Protein AF-A0A7K3QVV7-F1 (afdb_monomer_lite)

Radius of gyration: 24.21 Å; chains: 1; bounding box: 52×36×54 Å

Structure (mmCIF, N/CA/C/O backbone):
data_AF-A0A7K3QVV7-F1
#
_entry.id   AF-A0A7K3QVV7-F1
#
loop_
_atom_site.group_PDB
_atom_site.id
_atom_site.type_symbol
_atom_site.label_atom_id
_atom_site.label_alt_id
_atom_site.label_comp_id
_atom_site.label_asym_id
_atom_site.label_entity_id
_atom_site.label_seq_id
_atom_site.pdbx_PDB_ins_code
_atom_site.Cartn_x
_atom_site.Cartn_y
_atom_site.Cartn_z
_atom_site.occupancy
_atom_site.B_iso_or_equiv
_atom_site.auth_seq_id
_atom_site.auth_comp_id
_atom_site.auth_asym_id
_atom_site.auth_atom_id
_atom_site.pdbx_PDB_model_num
ATOM 1 N N . MET A 1 1 ? -26.744 -14.160 -5.792 1.00 35.59 1 MET A N 1
ATOM 2 C CA . MET A 1 1 ? -26.291 -13.228 -4.738 1.00 35.59 1 MET A CA 1
ATOM 3 C C . MET A 1 1 ? -24.793 -13.045 -4.913 1.00 35.59 1 MET A C 1
ATOM 5 O O . MET A 1 1 ? -24.041 -13.967 -4.635 1.00 35.59 1 MET A O 1
ATOM 9 N N . THR A 1 2 ? -24.375 -11.931 -5.508 1.00 43.38 2 THR A N 1
ATOM 10 C CA . THR A 1 2 ? -22.967 -11.655 -5.826 1.00 43.38 2 THR A CA 1
ATOM 11 C C . THR A 1 2 ? -22.244 -11.321 -4.528 1.00 43.38 2 THR A C 1
ATOM 13 O O . THR A 1 2 ? -22.483 -10.258 -3.960 1.00 43.38 2 THR A O 1
ATOM 16 N N . SER A 1 3 ? -21.425 -12.241 -4.012 1.00 43.44 3 SER A N 1
ATOM 17 C CA . SER A 1 3 ? -20.593 -11.965 -2.838 1.00 43.44 3 SER A CA 1
ATOM 18 C C . SER A 1 3 ? -19.782 -10.691 -3.092 1.00 43.44 3 SER A C 1
ATOM 20 O O . SER A 1 3 ? -19.093 -10.626 -4.116 1.00 43.44 3 SER A O 1
ATOM 22 N N . PRO A 1 4 ? -19.859 -9.676 -2.211 1.00 53.03 4 PRO A N 1
ATOM 23 C CA . PRO A 1 4 ? -19.051 -8.476 -2.339 1.00 53.03 4 PRO A CA 1
ATOM 24 C C . PRO A 1 4 ? -17.587 -8.891 -2.414 1.00 53.03 4 PRO A C 1
ATOM 26 O O . PRO A 1 4 ? -17.088 -9.632 -1.566 1.00 53.03 4 PRO A O 1
ATOM 29 N N . HIS A 1 5 ? -16.922 -8.464 -3.479 1.00 58.00 5 HIS A N 1
ATOM 30 C CA . HIS A 1 5 ? -15.535 -8.800 -3.730 1.00 58.00 5 HIS A CA 1
ATOM 31 C C . HIS A 1 5 ? -14.668 -8.345 -2.531 1.00 58.00 5 HIS A C 1
ATOM 33 O O . HIS A 1 5 ? -14.745 -7.178 -2.132 1.00 58.00 5 HIS A O 1
ATOM 39 N N . PRO A 1 6 ? -13.846 -9.229 -1.932 1.00 62.12 6 PRO A N 1
ATOM 40 C CA . PRO A 1 6 ? -13.182 -8.979 -0.648 1.00 62.12 6 PRO A CA 1
ATOM 41 C C . PRO A 1 6 ? -12.244 -7.761 -0.648 1.00 62.12 6 PRO A C 1
ATOM 43 O O . PRO A 1 6 ? -12.020 -7.164 0.407 1.00 62.12 6 PRO A O 1
ATOM 46 N N . ALA A 1 7 ? -11.733 -7.346 -1.813 1.00 62.38 7 ALA A N 1
ATOM 47 C CA . ALA A 1 7 ? -10.910 -6.144 -1.936 1.00 62.38 7 ALA A CA 1
ATOM 48 C C . ALA A 1 7 ? -11.710 -4.851 -1.682 1.00 62.38 7 ALA A C 1
ATOM 50 O O . ALA A 1 7 ? -11.238 -3.977 -0.958 1.00 62.38 7 ALA A O 1
ATOM 51 N N . THR A 1 8 ? -12.949 -4.752 -2.181 1.00 63.22 8 THR A N 1
ATOM 52 C CA . THR A 1 8 ? -13.814 -3.576 -1.971 1.00 63.22 8 THR A CA 1
ATOM 53 C C . THR A 1 8 ? -14.200 -3.427 -0.499 1.00 63.22 8 THR A C 1
ATOM 55 O O . THR A 1 8 ? -14.200 -2.319 0.042 1.00 63.22 8 THR A O 1
ATOM 58 N N . SER A 1 9 ? -14.464 -4.548 0.180 1.00 80.25 9 SER A N 1
ATOM 59 C CA . SER A 1 9 ? -14.744 -4.566 1.619 1.00 80.25 9 SER A CA 1
ATOM 60 C C . SER A 1 9 ? -13.529 -4.143 2.444 1.00 80.25 9 SER A C 1
ATOM 62 O O . SER A 1 9 ? -13.682 -3.400 3.412 1.00 80.25 9 SER A O 1
ATOM 64 N N . ARG A 1 10 ? -12.316 -4.556 2.051 1.00 87.75 10 ARG A N 1
ATOM 65 C CA . ARG A 1 10 ? -11.087 -4.179 2.757 1.00 87.75 10 ARG A CA 1
ATOM 66 C C . ARG A 1 10 ? -10.798 -2.688 2.658 1.00 87.75 10 ARG A C 1
ATOM 68 O O . ARG A 1 10 ? -10.584 -2.061 3.691 1.00 87.75 10 ARG A O 1
ATOM 75 N N . THR A 1 11 ? -10.829 -2.117 1.456 1.00 89.31 11 THR A N 1
ATOM 76 C CA . THR A 1 11 ? -10.551 -0.686 1.255 1.00 89.31 11 THR A CA 1
ATOM 77 C C . THR A 1 11 ? -11.495 0.182 2.078 1.00 89.31 11 THR A C 1
ATOM 79 O O . THR A 1 11 ? -11.050 1.083 2.785 1.00 89.31 11 THR A O 1
ATOM 82 N N . ARG A 1 12 ? -12.794 -0.144 2.076 1.00 90.38 12 ARG A N 1
ATOM 83 C CA . ARG A 1 12 ? -13.788 0.612 2.842 1.00 90.38 12 ARG A CA 1
ATOM 84 C C . ARG A 1 12 ? -13.589 0.511 4.355 1.00 90.38 12 ARG A C 1
ATOM 86 O O . ARG A 1 12 ? -13.789 1.493 5.060 1.00 90.38 12 ARG A O 1
ATOM 93 N N . VAL A 1 13 ? -13.192 -0.657 4.861 1.00 93.12 13 VAL A N 1
ATOM 94 C CA . VAL A 1 13 ? -12.884 -0.838 6.288 1.00 93.12 13 VAL A CA 1
ATOM 95 C C . VAL A 1 13 ? -11.651 -0.035 6.690 1.00 93.12 13 VAL A C 1
ATOM 97 O O . VAL A 1 13 ? -11.688 0.641 7.712 1.00 93.12 13 VAL A O 1
ATOM 100 N N . LEU A 1 14 ? -10.585 -0.069 5.885 1.00 92.00 14 LEU A N 1
ATOM 101 C CA . LEU A 1 14 ? -9.366 0.699 6.152 1.00 92.00 14 LEU A CA 1
ATOM 102 C C . LEU A 1 14 ? -9.630 2.210 6.147 1.00 92.00 14 LEU A C 1
ATOM 104 O O . LEU A 1 14 ? -9.150 2.900 7.040 1.00 92.00 14 LEU A O 1
ATOM 108 N N . GLN A 1 15 ? -10.451 2.702 5.214 1.00 92.62 15 GLN A N 1
ATOM 109 C CA . GLN A 1 15 ? -10.859 4.106 5.176 1.00 92.62 15 GLN A CA 1
ATOM 110 C C . GLN A 1 15 ? -11.581 4.521 6.470 1.00 92.62 15 GLN A C 1
ATOM 112 O O . GLN A 1 15 ? -11.163 5.468 7.130 1.00 92.62 15 GLN A O 1
ATOM 117 N N . LEU A 1 16 ? -12.610 3.774 6.886 1.00 93.31 16 LEU A N 1
ATOM 118 C CA . LEU A 1 16 ? -13.360 4.088 8.110 1.00 93.31 16 LEU A CA 1
ATOM 119 C C . LEU A 1 16 ? -12.470 4.057 9.365 1.00 93.31 16 LEU A C 1
ATOM 121 O O . LEU A 1 16 ? -12.654 4.859 10.276 1.00 93.31 16 LEU A O 1
ATOM 125 N N . LEU A 1 17 ? -11.500 3.140 9.418 1.00 93.06 17 LEU A N 1
ATOM 126 C CA . LEU A 1 17 ? -10.521 3.087 10.505 1.00 93.06 17 LEU A CA 1
ATOM 127 C C . LEU A 1 17 ? -9.597 4.315 10.500 1.00 93.06 17 LEU A C 1
ATOM 129 O O . LEU A 1 17 ? -9.338 4.865 11.566 1.00 93.06 17 LEU A O 1
ATOM 133 N N . SER A 1 18 ? -9.139 4.768 9.326 1.00 89.25 18 SER A N 1
ATOM 134 C CA . SER A 1 18 ? -8.327 5.991 9.201 1.00 89.25 18 SER A CA 1
ATOM 135 C C . SER A 1 18 ? -9.094 7.272 9.547 1.00 89.25 18 SER A C 1
ATOM 137 O O . SER A 1 18 ? -8.500 8.218 10.050 1.00 89.25 18 SER A O 1
ATOM 139 N N . GLU A 1 19 ? -10.419 7.282 9.362 1.00 93.06 19 GLU A N 1
ATOM 140 C CA . GLU A 1 19 ? -11.323 8.360 9.798 1.00 93.06 19 GLU A CA 1
ATOM 141 C C . GLU A 1 19 ? -11.542 8.370 11.330 1.00 93.06 19 GLU A C 1
ATOM 143 O O . GLU A 1 19 ? -12.232 9.241 11.855 1.00 93.06 19 GLU A O 1
ATOM 148 N N . GLY A 1 20 ? -10.957 7.415 12.066 1.00 92.88 20 GLY A N 1
ATOM 149 C CA . GLY A 1 20 ? -11.012 7.340 13.528 1.00 92.88 20 GLY A CA 1
ATOM 150 C C . GLY A 1 20 ? -12.198 6.548 14.084 1.00 92.88 20 GLY A C 1
ATOM 151 O O . GLY A 1 20 ? -12.417 6.541 15.297 1.00 92.88 20 GLY A O 1
ATOM 152 N N . HIS A 1 21 ? -12.971 5.857 13.240 1.00 94.88 21 HIS A N 1
ATOM 153 C CA . HIS A 1 21 ? -14.066 5.019 13.722 1.00 94.88 21 HIS A CA 1
ATOM 154 C C . HIS A 1 21 ? -13.558 3.800 14.504 1.00 94.88 21 HIS A C 1
ATOM 156 O O . HIS A 1 21 ? -12.572 3.151 14.142 1.00 94.88 21 HIS A O 1
ATOM 162 N N . ALA A 1 22 ? -14.286 3.426 15.560 1.00 94.19 22 ALA A N 1
ATOM 163 C CA . ALA A 1 22 ? -13.966 2.243 16.344 1.00 94.19 22 ALA A CA 1
ATOM 164 C C . ALA A 1 22 ? -14.127 0.962 15.508 1.00 94.19 22 ALA A C 1
ATOM 166 O O . ALA A 1 22 ? -15.123 0.764 14.811 1.00 94.19 22 ALA A O 1
ATOM 167 N N . ALA A 1 23 ? -13.168 0.041 15.632 1.00 91.62 23 ALA A N 1
ATOM 168 C CA . ALA A 1 23 ? -13.142 -1.209 14.867 1.00 91.62 23 ALA A CA 1
ATOM 169 C C . ALA A 1 23 ? -14.430 -2.043 15.006 1.00 91.62 23 ALA A C 1
ATOM 171 O O . ALA A 1 23 ? -14.860 -2.689 14.050 1.00 91.62 23 ALA A O 1
ATOM 172 N N . LEU A 1 24 ? -15.065 -2.004 16.181 1.00 94.69 24 LEU A N 1
ATOM 173 C CA . LEU A 1 24 ? -16.315 -2.714 16.442 1.00 94.69 24 LEU A CA 1
ATOM 174 C C . LEU A 1 24 ? -17.491 -2.130 15.638 1.00 94.69 24 LEU A C 1
ATOM 176 O O . LEU A 1 24 ? -18.291 -2.877 15.076 1.00 94.69 24 LEU A O 1
ATOM 180 N N . ASP A 1 25 ? -17.569 -0.802 15.535 1.00 94.88 25 ASP A N 1
ATOM 181 C CA . ASP A 1 25 ? -18.617 -0.112 14.778 1.00 94.88 25 ASP A CA 1
ATOM 182 C C . ASP A 1 25 ? -18.427 -0.303 13.275 1.00 94.88 25 ASP A C 1
ATOM 184 O O . ASP A 1 25 ? -19.387 -0.558 12.545 1.00 94.88 25 ASP A O 1
ATOM 188 N N . VAL A 1 26 ? -17.173 -0.279 12.815 1.00 94.38 26 VAL A N 1
ATOM 189 C CA . VAL A 1 26 ? -16.822 -0.587 11.424 1.00 94.38 26 VAL A CA 1
ATOM 190 C C . VAL A 1 26 ? -17.215 -2.024 11.063 1.00 94.38 26 VAL A C 1
ATOM 192 O O . VAL A 1 26 ? -17.825 -2.245 10.017 1.00 94.38 26 VAL A O 1
ATOM 195 N N . ALA A 1 27 ? -16.941 -2.992 11.944 1.00 93.38 27 ALA A N 1
ATOM 196 C CA . ALA A 1 27 ? -17.326 -4.393 11.758 1.00 93.38 27 ALA A CA 1
ATOM 197 C C . ALA A 1 27 ? -18.844 -4.554 11.590 1.00 93.38 27 ALA A C 1
ATOM 199 O O . ALA A 1 27 ? -19.300 -5.202 10.646 1.00 93.38 27 ALA A O 1
ATOM 200 N N . ARG A 1 28 ? -19.630 -3.900 12.457 1.00 92.44 28 ARG A N 1
ATOM 201 C CA . ARG A 1 28 ? -21.100 -3.903 12.387 1.00 92.44 28 ARG A CA 1
ATOM 202 C C . ARG A 1 28 ? -21.622 -3.243 11.114 1.00 92.44 28 ARG A C 1
ATOM 204 O O . ARG A 1 28 ? -22.531 -3.777 10.490 1.00 92.44 28 ARG A O 1
ATOM 211 N N . ARG A 1 29 ? -21.046 -2.105 10.716 1.00 90.56 29 ARG A N 1
ATOM 212 C CA . ARG A 1 29 ? -21.473 -1.333 9.538 1.00 90.56 29 ARG A CA 1
ATOM 213 C C . ARG A 1 29 ? -21.212 -2.064 8.223 1.00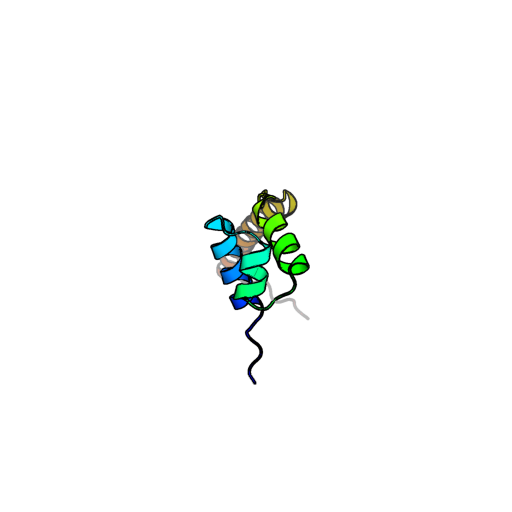 90.56 29 ARG A C 1
ATOM 215 O O . ARG A 1 29 ? -21.986 -1.914 7.283 1.00 90.56 29 ARG A O 1
ATOM 222 N N . VAL A 1 30 ? -20.119 -2.821 8.150 1.00 89.06 30 VAL A N 1
ATOM 223 C CA . VAL A 1 30 ? -19.706 -3.552 6.939 1.00 89.06 30 VAL A CA 1
ATOM 224 C C . VAL A 1 30 ? -20.195 -5.008 6.947 1.00 89.06 30 VAL A C 1
ATOM 226 O O . VAL A 1 30 ? -20.254 -5.635 5.894 1.00 89.06 30 VAL A O 1
ATOM 229 N N . GLY A 1 31 ? -20.591 -5.538 8.107 1.00 89.56 31 GLY A N 1
ATOM 230 C CA . GLY A 1 31 ? -21.111 -6.899 8.243 1.00 89.56 31 GLY A CA 1
ATOM 231 C C . GLY A 1 31 ? -20.021 -7.972 8.221 1.00 89.56 31 GLY A C 1
ATOM 232 O O . GLY A 1 31 ? -20.244 -9.055 7.685 1.00 89.56 31 GLY A O 1
ATOM 233 N N . ILE A 1 32 ? -18.838 -7.682 8.775 1.00 89.12 32 ILE A N 1
ATOM 234 C CA . ILE A 1 32 ? -17.721 -8.638 8.855 1.00 89.12 32 ILE A CA 1
ATOM 235 C C . ILE A 1 32 ? -17.288 -8.883 10.305 1.00 89.12 32 ILE A C 1
ATOM 237 O O . ILE A 1 32 ? -17.538 -8.038 11.167 1.00 89.12 32 ILE A O 1
ATOM 241 N N . PRO A 1 33 ? -16.615 -10.009 10.604 1.00 91.56 33 PRO A N 1
ATOM 242 C CA . PRO A 1 33 ? -16.155 -10.300 11.956 1.00 91.56 33 PRO A CA 1
ATOM 243 C C . PRO A 1 33 ? -15.220 -9.207 12.505 1.00 91.56 33 PRO A C 1
ATOM 245 O O . PRO A 1 33 ? -14.278 -8.805 11.812 1.00 91.56 33 PRO A O 1
ATOM 248 N N . PRO A 1 34 ? -15.392 -8.768 13.769 1.00 91.62 34 PRO A N 1
ATOM 249 C CA . PRO A 1 34 ? -14.506 -7.783 14.392 1.00 91.62 34 PRO A CA 1
ATOM 250 C C . PRO A 1 34 ? -13.034 -8.205 14.380 1.00 91.62 34 PRO A C 1
ATOM 252 O O . PRO A 1 34 ? -12.155 -7.373 14.175 1.00 91.62 34 PRO A O 1
ATOM 255 N N . SER A 1 35 ? -12.750 -9.504 14.524 1.00 93.00 35 SER A N 1
ATOM 256 C CA . SER A 1 35 ? -11.392 -10.061 14.451 1.00 93.00 35 SER A CA 1
ATOM 257 C C . SER A 1 35 ? -10.697 -9.760 13.117 1.00 93.00 35 SER A C 1
ATOM 259 O O . SER A 1 35 ? -9.503 -9.460 13.095 1.00 93.00 35 SER A O 1
ATOM 261 N N . THR A 1 36 ? -11.440 -9.770 12.007 1.00 91.62 36 TH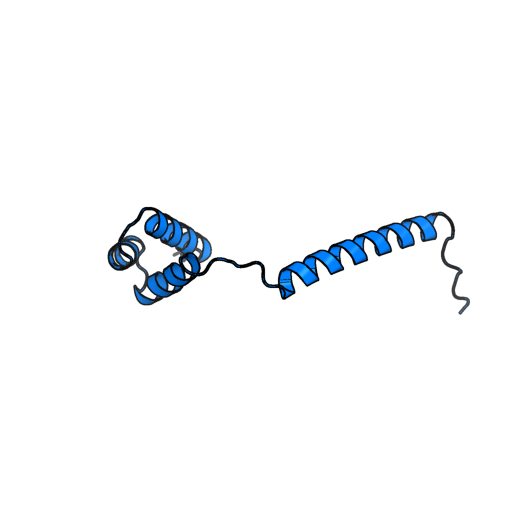R A N 1
ATOM 262 C CA . THR A 1 36 ? -10.932 -9.395 10.681 1.00 91.62 36 THR A CA 1
ATOM 263 C C . THR A 1 36 ? -10.593 -7.908 10.619 1.00 91.62 36 THR A C 1
ATOM 265 O O . THR A 1 36 ? -9.533 -7.548 10.106 1.00 91.62 36 THR A O 1
ATOM 268 N N . VAL A 1 37 ? -11.441 -7.052 11.197 1.00 93.25 37 VAL A N 1
ATOM 269 C CA . VAL A 1 37 ? -11.199 -5.603 11.271 1.00 93.25 37 VAL A CA 1
ATOM 270 C C . VAL A 1 37 ? -9.964 -5.296 12.114 1.00 93.25 37 VAL A C 1
ATOM 272 O O . VAL A 1 37 ? -9.105 -4.543 11.668 1.00 93.25 37 VAL A O 1
ATOM 275 N N . TYR A 1 38 ? -9.808 -5.924 13.284 1.00 92.06 38 TYR A N 1
ATOM 276 C CA . TYR A 1 38 ? -8.607 -5.762 14.113 1.00 92.06 38 TYR A CA 1
ATOM 277 C C . TYR A 1 38 ? -7.332 -6.218 13.393 1.00 92.06 38 TYR A C 1
ATOM 279 O O . TYR A 1 38 ? -6.305 -5.544 13.488 1.00 92.06 38 TYR A O 1
ATOM 287 N N . ARG A 1 39 ? -7.393 -7.319 12.628 1.00 89.31 39 ARG A N 1
ATOM 288 C CA . ARG A 1 39 ? -6.260 -7.782 11.810 1.00 89.31 39 ARG A CA 1
ATOM 289 C C . ARG A 1 39 ? -5.855 -6.746 10.762 1.00 89.31 39 ARG A C 1
ATOM 291 O O . ARG A 1 39 ? -4.668 -6.525 10.558 1.00 89.31 39 ARG A O 1
ATOM 298 N N . TRP A 1 40 ? -6.821 -6.122 10.094 1.00 90.25 40 TRP A N 1
ATOM 299 C CA . TRP A 1 40 ? -6.552 -5.079 9.100 1.00 90.25 40 TRP A CA 1
ATOM 300 C C . TRP A 1 40 ? -6.129 -3.750 9.723 1.00 90.25 40 TRP A C 1
ATOM 302 O O . TRP A 1 40 ? -5.266 -3.078 9.167 1.00 90.25 40 TRP A O 1
ATOM 312 N N . ARG A 1 41 ? -6.650 -3.395 10.900 1.00 90.69 41 ARG A N 1
ATOM 313 C CA . ARG A 1 41 ? -6.170 -2.231 11.653 1.00 90.69 41 ARG A CA 1
ATOM 314 C C . ARG A 1 41 ? -4.683 -2.363 11.975 1.00 90.69 41 ARG A C 1
ATOM 316 O O . ARG A 1 41 ? -3.932 -1.431 11.741 1.00 90.69 41 ARG A O 1
ATOM 323 N N . ARG A 1 42 ? -4.239 -3.559 12.373 1.00 85.56 42 ARG A N 1
ATOM 324 C CA . ARG A 1 42 ? -2.818 -3.830 12.626 1.00 85.56 42 ARG A CA 1
ATOM 325 C C . ARG A 1 42 ? -1.930 -3.566 11.405 1.00 85.56 42 ARG A C 1
ATOM 327 O O . ARG A 1 42 ? -0.792 -3.154 11.577 1.00 85.56 42 ARG A O 1
ATOM 334 N N . SER A 1 43 ? -2.437 -3.765 10.184 1.00 81.00 43 SER A N 1
ATOM 335 C CA . SER A 1 43 ? -1.701 -3.404 8.960 1.00 81.00 43 SER A CA 1
ATOM 336 C C . SER A 1 43 ? -1.663 -1.900 8.655 1.00 81.00 43 SER A C 1
ATOM 338 O O . SER A 1 43 ? -0.921 -1.516 7.767 1.00 81.00 43 SER A O 1
ATOM 340 N N . LEU A 1 44 ? -2.446 -1.062 9.346 1.00 82.12 44 LEU A N 1
ATOM 341 C CA . LEU A 1 44 ? -2.292 0.402 9.326 1.00 82.12 44 LEU A CA 1
ATOM 342 C C . LEU A 1 44 ? -1.260 0.861 10.361 1.00 82.12 44 LEU A C 1
ATOM 344 O O . LEU A 1 44 ? -0.510 1.795 10.109 1.00 82.12 44 LEU A O 1
ATOM 348 N N . ASP A 1 45 ? -1.229 0.188 11.515 1.00 78.00 45 ASP A N 1
ATOM 349 C CA . ASP A 1 45 ? -0.296 0.489 12.608 1.00 78.00 45 ASP A CA 1
ATOM 350 C C . ASP A 1 45 ? 1.140 0.038 12.295 1.00 78.00 45 ASP A C 1
ATOM 352 O O . ASP A 1 45 ? 2.100 0.533 12.880 1.00 78.00 45 ASP A O 1
ATOM 356 N N . THR A 1 46 ? 1.287 -0.933 11.389 1.00 71.75 46 THR A N 1
ATOM 357 C CA . THR A 1 46 ? 2.591 -1.351 10.878 1.00 71.75 46 THR A CA 1
ATOM 358 C C . THR A 1 46 ? 2.830 -0.553 9.604 1.00 71.75 46 THR A C 1
ATOM 360 O O . THR A 1 46 ? 2.098 -0.789 8.639 1.00 71.75 46 THR A O 1
ATOM 363 N N . PRO A 1 47 ? 3.788 0.390 9.564 1.00 60.53 47 PRO A N 1
ATOM 364 C CA . PRO A 1 47 ? 4.176 0.974 8.292 1.00 60.53 47 PRO A CA 1
ATOM 365 C C . PRO A 1 47 ? 4.533 -0.170 7.334 1.00 60.53 47 PRO A C 1
ATOM 367 O O . PRO A 1 47 ? 5.141 -1.159 7.755 1.00 60.53 47 PRO A O 1
ATOM 370 N N . ASP A 1 48 ? 4.123 -0.057 6.065 1.00 63.78 48 ASP A N 1
ATOM 371 C CA . ASP A 1 48 ? 4.714 -0.838 4.970 1.00 63.78 48 ASP A CA 1
ATOM 372 C C . ASP A 1 48 ? 6.159 -0.343 4.856 1.00 63.78 48 ASP A C 1
ATOM 374 O O . ASP A 1 48 ? 6.489 0.469 3.996 1.00 63.78 48 ASP A O 1
ATOM 378 N N . GLU A 1 49 ? 6.993 -0.698 5.837 1.00 60.09 49 GLU A N 1
ATOM 379 C CA . GLU A 1 49 ? 8.411 -0.409 5.783 1.00 60.09 49 GLU A CA 1
ATOM 380 C C . GLU A 1 49 ? 8.920 -1.061 4.505 1.00 60.09 49 GLU A C 1
ATOM 382 O O . GLU A 1 49 ? 8.585 -2.230 4.250 1.00 60.09 49 GLU A O 1
ATOM 387 N N . PRO A 1 50 ? 9.678 -0.319 3.681 1.00 59.94 50 PRO A N 1
ATOM 388 C CA . PRO A 1 50 ? 10.286 -0.895 2.503 1.00 59.94 50 PRO A CA 1
ATOM 389 C C . PRO A 1 50 ? 11.089 -2.102 2.969 1.00 59.94 50 PRO A C 1
ATOM 391 O O . PRO A 1 50 ? 12.057 -2.004 3.723 1.00 59.94 50 PRO A O 1
ATOM 394 N N . SER A 1 51 ? 10.593 -3.288 2.620 1.00 75.38 51 SER A N 1
ATOM 395 C CA . SER A 1 51 ? 11.299 -4.504 2.967 1.00 75.38 51 SER A CA 1
ATOM 396 C C . SER A 1 51 ? 12.629 -4.438 2.223 1.00 75.38 51 SER A C 1
ATOM 398 O O . SER A 1 51 ? 12.599 -4.257 1.005 1.00 75.38 51 SER A O 1
ATOM 400 N N . PRO A 1 52 ? 13.782 -4.653 2.877 1.00 83.62 52 PRO A N 1
ATOM 401 C CA . PRO A 1 52 ? 15.066 -4.678 2.176 1.00 83.62 52 PRO A CA 1
ATOM 402 C C . PRO A 1 52 ? 15.073 -5.709 1.035 1.00 83.62 52 PRO A C 1
ATOM 404 O O . PRO A 1 52 ? 15.785 -5.553 0.048 1.00 83.62 52 PRO A O 1
ATOM 407 N N . ALA A 1 53 ? 14.224 -6.741 1.125 1.00 83.25 53 ALA A N 1
ATOM 408 C CA . ALA A 1 53 ? 13.983 -7.671 0.029 1.00 83.25 53 ALA A CA 1
ATOM 409 C C . ALA A 1 53 ? 13.259 -7.019 -1.164 1.00 83.25 53 ALA A C 1
ATOM 411 O O . ALA A 1 53 ? 13.613 -7.291 -2.305 1.00 83.25 53 ALA A O 1
ATOM 412 N N . ARG A 1 54 ? 12.262 -6.159 -0.921 1.00 83.38 54 ARG A N 1
ATOM 413 C CA . ARG A 1 54 ? 11.526 -5.433 -1.967 1.00 83.38 54 ARG A CA 1
ATOM 414 C C . ARG A 1 54 ? 12.421 -4.419 -2.674 1.00 83.38 54 ARG A C 1
ATOM 416 O O . ARG A 1 54 ? 12.411 -4.382 -3.900 1.00 83.38 54 ARG A O 1
ATOM 423 N N . ASP A 1 55 ? 13.217 -3.670 -1.918 1.00 89.00 55 ASP A N 1
ATOM 424 C CA . ASP A 1 55 ? 14.160 -2.698 -2.483 1.00 89.00 55 ASP A CA 1
ATOM 425 C C . ASP A 1 55 ? 15.209 -3.400 -3.347 1.00 89.00 55 ASP A C 1
ATOM 427 O O . ASP A 1 55 ? 15.454 -3.005 -4.486 1.00 89.00 55 ASP A O 1
ATOM 431 N N . ARG A 1 56 ? 15.761 -4.517 -2.853 1.00 94.25 56 ARG A N 1
ATOM 432 C CA . ARG A 1 56 ? 16.727 -5.311 -3.616 1.00 94.25 56 ARG A CA 1
ATOM 433 C C . ARG A 1 56 ? 16.123 -5.911 -4.884 1.00 94.25 56 ARG A C 1
ATOM 435 O O . ARG A 1 56 ? 16.804 -5.980 -5.902 1.00 94.25 56 ARG A O 1
ATOM 442 N N . VAL A 1 57 ? 14.863 -6.346 -4.846 1.00 95.25 57 VAL A N 1
ATOM 443 C CA . VAL A 1 57 ? 14.158 -6.817 -6.049 1.00 95.25 57 VAL A CA 1
ATOM 444 C C . VAL A 1 57 ? 14.020 -5.686 -7.064 1.00 95.25 57 VAL A C 1
ATOM 446 O O . VAL A 1 57 ? 14.352 -5.891 -8.226 1.00 95.25 57 VAL A O 1
ATOM 449 N N . GLN A 1 58 ? 13.609 -4.491 -6.636 1.00 94.19 58 GLN A N 1
ATOM 450 C CA . GLN A 1 58 ? 13.453 -3.346 -7.534 1.00 94.19 58 GLN A CA 1
ATOM 451 C C . GLN A 1 58 ? 14.781 -2.933 -8.189 1.00 94.19 58 GLN A C 1
ATOM 453 O O . GLN A 1 58 ? 14.823 -2.639 -9.383 1.00 94.19 58 GLN A O 1
ATOM 458 N N . GLU A 1 59 ? 15.869 -2.932 -7.421 1.00 96.50 59 GLU A N 1
ATOM 459 C CA . GLU A 1 59 ? 17.216 -2.659 -7.924 1.00 96.50 59 GLU A CA 1
ATOM 460 C C . GLU A 1 59 ? 17.636 -3.684 -8.988 1.00 96.50 59 GLU A C 1
ATOM 462 O O . GLU A 1 59 ? 18.021 -3.314 -10.098 1.00 96.50 59 GLU A O 1
ATOM 467 N N . LEU A 1 60 ? 17.484 -4.976 -8.686 1.00 97.81 60 LEU A N 1
ATOM 468 C CA . LEU A 1 60 ? 17.818 -6.059 -9.613 1.00 97.81 60 LEU A CA 1
ATOM 469 C C . LEU A 1 60 ? 16.960 -6.020 -10.884 1.00 97.81 60 LEU A C 1
ATOM 471 O O . LEU A 1 60 ? 17.459 -6.269 -11.980 1.00 97.81 60 LEU A O 1
ATOM 475 N N . GLU A 1 61 ? 15.675 -5.690 -10.768 1.00 98.38 61 GLU A N 1
ATOM 476 C CA . GLU A 1 61 ? 14.789 -5.518 -11.920 1.00 98.38 61 GLU A CA 1
ATOM 477 C C . GLU A 1 61 ? 15.252 -4.368 -12.826 1.00 98.38 61 GLU A C 1
ATOM 479 O O . GLU A 1 61 ? 15.208 -4.492 -14.054 1.00 98.38 61 GLU A O 1
ATOM 484 N N . ALA A 1 62 ? 15.749 -3.272 -12.244 1.00 98.06 62 ALA A N 1
ATOM 485 C CA . ALA A 1 62 ? 16.307 -2.153 -12.997 1.00 98.06 62 ALA A CA 1
ATOM 486 C C . ALA A 1 62 ? 17.617 -2.529 -13.712 1.00 98.06 62 ALA A C 1
ATOM 488 O O . ALA A 1 62 ? 17.787 -2.201 -14.891 1.00 98.06 62 ALA A O 1
ATOM 489 N N . GLU A 1 63 ? 18.513 -3.260 -13.040 1.00 98.12 63 GLU A N 1
ATOM 490 C CA . GLU A 1 63 ? 19.746 -3.789 -13.640 1.00 98.12 63 GLU A CA 1
ATOM 491 C C . GLU A 1 63 ? 19.442 -4.730 -14.817 1.00 98.12 63 GLU A C 1
ATOM 493 O O . GLU A 1 63 ? 19.983 -4.565 -15.914 1.00 98.12 63 GLU A O 1
ATOM 498 N N . LEU A 1 64 ? 18.517 -5.679 -14.634 1.00 9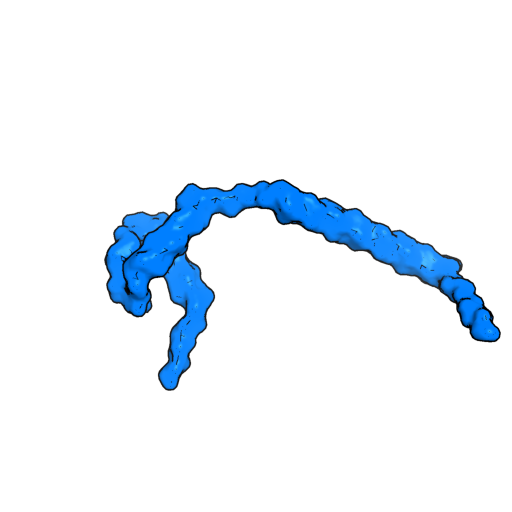8.44 64 LEU A N 1
ATOM 499 C CA . LEU A 1 64 ? 18.110 -6.612 -15.687 1.00 98.44 64 LEU A CA 1
ATOM 500 C C . LEU A 1 64 ? 17.498 -5.896 -16.890 1.00 98.44 64 LEU A C 1
ATOM 502 O O . LEU A 1 64 ? 17.772 -6.266 -18.034 1.00 98.44 64 LEU A O 1
ATOM 506 N N . LEU A 1 65 ? 16.687 -4.863 -16.656 1.00 98.31 65 LEU A N 1
ATOM 507 C CA . LEU A 1 65 ? 16.097 -4.073 -17.731 1.00 98.31 65 LEU A CA 1
ATOM 508 C C . LEU A 1 65 ? 17.172 -3.358 -18.556 1.00 98.31 65 LEU A C 1
ATOM 510 O O . LEU A 1 65 ? 17.074 -3.319 -19.784 1.00 98.31 65 LEU A O 1
ATOM 514 N N . LEU A 1 66 ? 18.202 -2.817 -17.899 1.00 97.94 66 LEU A N 1
ATOM 515 C CA . LEU A 1 66 ? 19.332 -2.193 -18.581 1.00 97.94 66 LEU A CA 1
ATOM 516 C C . LEU A 1 66 ? 20.101 -3.219 -19.415 1.00 97.94 66 LEU A C 1
ATOM 518 O O . LEU A 1 66 ? 20.333 -2.989 -20.600 1.00 97.94 66 LEU A O 1
ATOM 522 N N . HIS A 1 67 ? 20.452 -4.364 -18.829 1.00 97.31 67 HIS A N 1
ATOM 523 C CA . HIS A 1 67 ? 21.163 -5.422 -19.544 1.00 97.31 67 HIS A CA 1
ATOM 524 C C . HIS A 1 67 ? 20.386 -5.922 -20.753 1.00 97.31 67 HIS A C 1
ATOM 526 O O . HIS A 1 67 ? 20.964 -6.067 -21.828 1.00 97.31 67 HIS A O 1
ATOM 532 N N . ARG A 1 68 ? 19.075 -6.119 -20.606 1.00 97.62 68 ARG A N 1
ATOM 533 C CA . ARG A 1 68 ? 18.217 -6.534 -21.712 1.00 97.62 68 ARG A CA 1
ATOM 534 C C . ARG A 1 68 ? 18.250 -5.527 -22.858 1.00 97.62 68 ARG A C 1
ATOM 536 O O . ARG A 1 68 ? 18.501 -5.924 -23.985 1.00 97.62 68 ARG A O 1
ATOM 543 N N . ARG A 1 69 ? 18.102 -4.230 -22.568 1.00 96.94 69 ARG A N 1
ATOM 544 C CA . ARG A 1 69 ? 18.190 -3.174 -23.593 1.00 96.94 69 ARG A CA 1
ATOM 545 C C . ARG A 1 69 ? 19.541 -3.162 -24.301 1.00 96.94 69 ARG A C 1
ATOM 547 O O . ARG A 1 69 ? 19.591 -2.980 -25.511 1.00 96.94 69 ARG A O 1
ATOM 554 N N . THR A 1 70 ? 20.628 -3.357 -23.558 1.00 96.06 70 THR A N 1
ATOM 555 C CA . THR A 1 70 ? 21.974 -3.431 -24.136 1.00 96.06 70 THR A CA 1
ATOM 556 C C . THR A 1 70 ? 22.131 -4.651 -25.041 1.00 96.06 70 THR A C 1
ATOM 558 O O . THR A 1 70 ? 22.702 -4.532 -26.119 1.00 96.06 70 THR A O 1
ATOM 561 N N . ILE A 1 71 ? 21.619 -5.815 -24.629 1.00 94.75 71 ILE A N 1
ATOM 562 C CA . ILE A 1 71 ? 21.644 -7.042 -25.437 1.00 94.75 71 ILE A CA 1
ATOM 563 C C . ILE A 1 71 ? 20.803 -6.874 -26.701 1.00 94.75 71 ILE A C 1
ATOM 565 O O . ILE A 1 71 ? 21.252 -7.273 -27.772 1.00 94.75 71 ILE A O 1
ATOM 569 N N . ASP A 1 72 ? 19.622 -6.268 -26.592 1.00 94.50 72 ASP A N 1
ATOM 570 C CA . ASP A 1 72 ? 18.746 -6.005 -27.734 1.00 94.50 72 ASP A CA 1
ATOM 571 C C . ASP A 1 72 ? 19.463 -5.085 -28.738 1.00 94.50 72 ASP A C 1
ATOM 573 O O . ASP A 1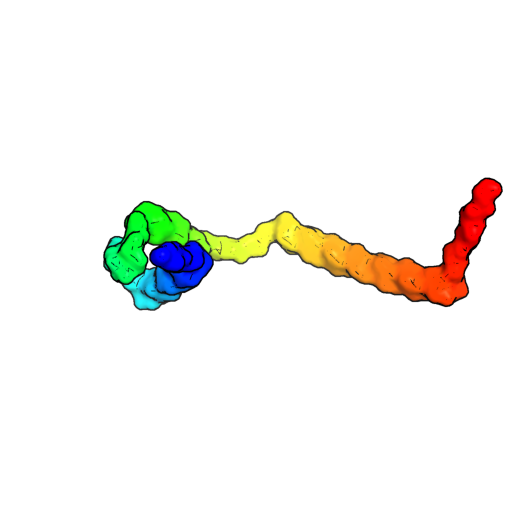 72 ? 19.609 -5.434 -29.907 1.00 94.50 72 ASP A O 1
ATOM 577 N N . ALA A 1 73 ? 20.049 -3.982 -28.260 1.00 92.50 73 ALA A N 1
ATOM 578 C CA . ALA A 1 73 ? 20.828 -3.071 -29.099 1.00 92.50 73 ALA A CA 1
ATOM 579 C C . ALA A 1 73 ? 22.066 -3.738 -29.727 1.00 92.50 73 ALA A C 1
ATOM 581 O O . ALA A 1 73 ? 22.412 -3.462 -30.875 1.00 92.50 73 ALA A O 1
ATOM 582 N N . LEU A 1 74 ? 22.745 -4.624 -28.991 1.00 92.06 74 LEU A N 1
ATOM 583 C CA . LEU A 1 74 ? 23.865 -5.393 -29.528 1.00 92.06 74 LEU A CA 1
ATOM 584 C C . LEU A 1 74 ? 23.395 -6.378 -30.601 1.00 92.06 74 LEU A C 1
ATOM 586 O O . LEU A 1 74 ? 24.075 -6.527 -31.608 1.00 92.06 74 LEU A O 1
ATOM 590 N N . SER A 1 75 ? 22.244 -7.018 -30.402 1.00 88.19 75 SER A N 1
ATOM 591 C CA . SER A 1 75 ? 21.665 -7.973 -31.352 1.00 88.19 75 SER A CA 1
ATOM 592 C C . SER A 1 75 ? 21.238 -7.298 -32.658 1.00 88.19 75 SER A C 1
ATOM 594 O O . SER A 1 75 ? 21.363 -7.906 -33.717 1.00 88.19 75 SER A O 1
ATOM 596 N N . ASP A 1 76 ? 20.803 -6.036 -32.603 1.00 87.88 76 ASP A N 1
ATOM 597 C CA . ASP A 1 76 ? 20.483 -5.241 -33.796 1.00 87.88 76 ASP A CA 1
ATOM 598 C C . ASP A 1 76 ? 21.725 -4.956 -34.657 1.00 87.88 76 ASP A C 1
ATOM 600 O O . ASP A 1 76 ? 21.670 -5.006 -35.887 1.00 87.88 76 ASP A O 1
ATOM 604 N N . VAL A 1 77 ? 22.863 -4.657 -34.022 1.00 88.69 77 VAL A N 1
ATOM 605 C CA . VAL A 1 77 ? 24.128 -4.353 -34.720 1.00 88.69 77 VAL A CA 1
ATOM 606 C C . VAL A 1 77 ? 24.871 -5.629 -35.119 1.00 88.69 77 VAL A C 1
ATOM 608 O O . VAL A 1 77 ? 25.541 -5.682 -36.151 1.00 88.69 77 VAL A O 1
ATOM 611 N N . MET A 1 78 ? 24.772 -6.657 -34.287 1.00 83.44 78 MET A N 1
ATOM 612 C CA . MET A 1 78 ? 25.429 -7.943 -34.439 1.00 83.44 78 MET A CA 1
ATOM 613 C C . MET A 1 78 ? 24.374 -9.039 -34.310 1.00 83.44 78 MET A C 1
ATOM 615 O O . MET A 1 78 ? 24.194 -9.584 -33.216 1.00 83.44 78 MET A O 1
ATOM 619 N N . PRO A 1 79 ? 23.688 -9.387 -35.414 1.00 76.94 79 PRO A N 1
ATOM 620 C CA . PRO A 1 79 ? 22.746 -10.488 -35.385 1.00 76.94 79 PRO A CA 1
ATOM 621 C C . PRO A 1 79 ? 23.469 -11.751 -34.900 1.00 76.94 79 PRO A C 1
ATOM 623 O O . PRO A 1 79 ? 24.631 -11.985 -35.268 1.00 76.94 79 PRO A O 1
ATOM 626 N N . PRO A 1 80 ? 22.823 -12.548 -34.036 1.00 77.06 80 PRO A N 1
ATOM 627 C CA . PRO A 1 80 ? 23.448 -13.725 -33.463 1.00 77.06 80 PRO A CA 1
ATOM 628 C C . PRO A 1 80 ? 23.920 -14.649 -34.584 1.00 77.06 80 PRO A C 1
ATOM 630 O O . PRO A 1 80 ? 23.218 -14.861 -35.572 1.00 77.06 80 PRO A O 1
ATOM 633 N N . LYS A 1 81 ? 25.128 -15.200 -34.432 1.00 75.12 81 LYS A N 1
ATOM 634 C CA . LYS A 1 81 ? 25.631 -16.205 -35.369 1.00 75.12 81 LYS A CA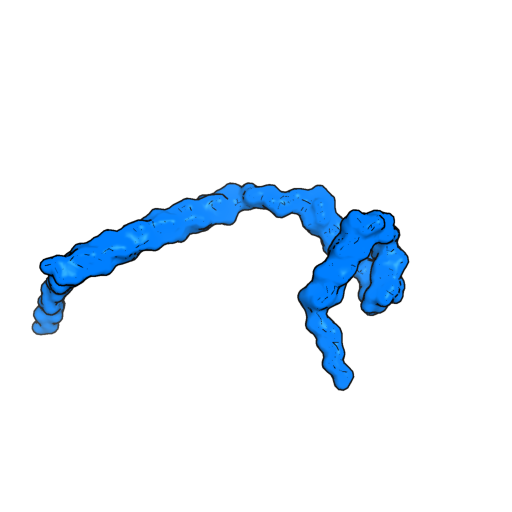 1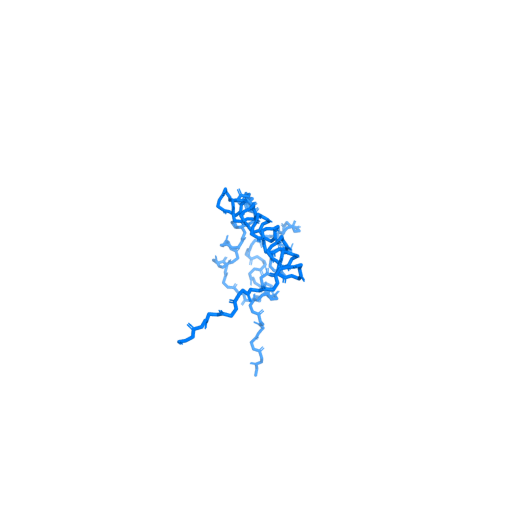
ATOM 635 C C . LYS A 1 81 ? 24.642 -17.366 -35.412 1.00 75.12 81 LYS A C 1
ATOM 637 O O . LYS A 1 81 ? 24.329 -17.918 -34.356 1.00 75.12 81 LYS A O 1
ATOM 642 N N . ASP A 1 82 ? 24.220 -17.759 -36.613 1.00 72.44 82 ASP A N 1
ATOM 643 C CA . ASP A 1 82 ? 23.504 -19.017 -36.804 1.00 72.44 82 ASP A CA 1
ATOM 644 C C . ASP A 1 82 ? 24.312 -20.139 -36.145 1.00 72.44 82 ASP A C 1
ATOM 646 O O . ASP A 1 82 ? 25.495 -20.347 -36.442 1.00 72.44 82 ASP A O 1
ATOM 650 N N . VAL A 1 83 ? 23.689 -20.830 -35.192 1.00 64.88 83 VAL A N 1
ATOM 651 C CA . VAL A 1 83 ? 24.243 -22.061 -34.636 1.00 64.88 83 VAL A CA 1
ATOM 652 C C . VAL A 1 83 ? 24.098 -23.104 -35.734 1.00 64.88 83 VAL A C 1
ATOM 654 O O . VAL A 1 83 ? 23.024 -23.669 -35.930 1.00 64.88 83 VAL A O 1
ATOM 657 N N . THR A 1 84 ? 25.172 -23.312 -36.495 1.00 56.56 84 THR A N 1
ATOM 658 C CA . THR A 1 84 ? 25.256 -24.390 -37.480 1.00 56.56 84 THR A CA 1
ATOM 659 C C . THR A 1 84 ? 24.983 -25.714 -36.771 1.00 56.56 84 THR A C 1
ATOM 661 O O . THR A 1 84 ? 25.700 -26.081 -35.838 1.00 56.56 84 THR A O 1
ATOM 664 N N . ARG A 1 85 ? 23.903 -26.372 -37.194 1.00 53.59 85 ARG A N 1
ATOM 665 C CA . ARG A 1 85 ? 23.456 -27.685 -36.724 1.00 53.59 85 ARG A CA 1
ATOM 666 C C . ARG A 1 85 ? 24.403 -28.797 -37.156 1.00 53.59 85 ARG A C 1
ATOM 668 O O . ARG A 1 85 ? 24.883 -28.728 -38.309 1.00 53.59 85 ARG A O 1
#

pLDDT: mean 84.13, std 14.75, range [35.59, 98.44]

Organism: NCBI:txid2340725

Secondary structure (DSSP, 8-state):
--PPPHHHHHHHHHHHHHTT--HHHHHHHHTS-HHHHHHHHHHHHS-----HHHHHHHHHHHHHHHHHHHHHHHHHHSPPPP---

InterPro domains:
  IPR009057 Homedomain-like superfamily [SSF46689] (3-76)

Sequence (85 aa):
MTSPHPATSRTRVLQLLSEGHAALDVARRVGIPPSTVYRWRRSLDTPDEPSPARDRVQELEAELLLHRRTIDALSDVMPPKDVTR

Foldseek 3Di:
DDDPDVVVLLVQLVVCVVVVDDLVVSCVVSVHDSVVSVVSNVVVVDPPPCDPVNVVVVVVVVVVVVVVVVVVVVCVVPPDPPPDD